Protein AF-A0A6L9IXN3-F1 (afdb_monomer_lite)

Secondary structure (DSSP, 8-state):
-EEEEEEEEEE-TTS-HHHHHHHHHHH-TTSPPPS----EETTEEEEEGGGGTTT--TTS--TTS-EEEEEEEEEPPPPTTSTT---EEEEEEEEEEEEEHHHIIIIIHHHHHHHHHH-SSEEEEEEEE-TTSTT-EEEEEEEETTEEEE---

Radius of gyration: 16.19 Å; chains: 1; bounding box: 36×40×52 Å

Sequence (153 aa):
MYFDLVINCDLREDTPAEAIEAVRCLTCRDCAVPANPQLVNPYDPDHNVWELFADVHFLASLPGQEVVSNFQRRTRMPLEEENNREGQRYVLQYAGRMIHDDFFYQHHLPFLYWLASVSHDSHLGYYKVSQDREGNSFHLFVVTDGKIEKIKR

Structure (mmCIF, N/CA/C/O backbone):
data_AF-A0A6L9IXN3-F1
#
_entry.id   AF-A0A6L9IXN3-F1
#
loop_
_atom_site.group_PDB
_atom_site.id
_atom_site.type_symbol
_atom_site.label_atom_id
_atom_site.label_alt_id
_atom_site.label_comp_id
_atom_site.label_asym_id
_atom_site.label_entity_id
_atom_site.label_seq_id
_atom_site.pdbx_PDB_ins_code
_atom_site.Cartn_x
_atom_site.Cartn_y
_atom_site.Cartn_z
_atom_site.occupancy
_atom_site.B_iso_or_equiv
_atom_site.auth_seq_id
_atom_site.auth_comp_id
_atom_site.auth_asym_id
_atom_site.auth_atom_id
_atom_site.pdbx_PDB_model_num
ATOM 1 N N . MET A 1 1 ? 9.219 4.339 -18.702 1.00 81.81 1 MET A N 1
ATOM 2 C CA . MET A 1 1 ? 9.670 5.315 -17.667 1.00 81.81 1 MET A CA 1
ATOM 3 C C . MET A 1 1 ? 9.887 4.567 -16.359 1.00 81.81 1 MET A C 1
ATOM 5 O O . MET A 1 1 ? 9.397 3.451 -16.260 1.00 81.81 1 MET A O 1
ATOM 9 N N . TYR A 1 2 ? 10.639 5.112 -15.394 1.00 83.88 2 TYR A N 1
ATOM 10 C CA . TYR A 1 2 ? 10.928 4.402 -14.141 1.00 83.88 2 TYR A CA 1
ATOM 11 C C . TYR A 1 2 ? 10.589 5.224 -12.894 1.00 83.88 2 TYR A C 1
ATOM 13 O O . TYR A 1 2 ? 10.632 6.457 -12.912 1.00 83.88 2 TYR A O 1
ATOM 21 N N . PHE A 1 3 ? 10.271 4.528 -11.806 1.00 84.81 3 PHE A N 1
ATOM 22 C CA . PHE A 1 3 ? 9.924 5.110 -10.514 1.00 84.81 3 PHE A CA 1
ATOM 23 C C . PHE A 1 3 ? 10.732 4.471 -9.386 1.00 84.81 3 PHE A C 1
ATOM 25 O O . PHE A 1 3 ? 10.924 3.256 -9.355 1.00 84.81 3 PHE A O 1
ATOM 32 N N . ASP A 1 4 ? 11.139 5.302 -8.432 1.00 86.50 4 ASP A N 1
ATOM 33 C CA . ASP A 1 4 ? 11.613 4.869 -7.124 1.00 86.50 4 ASP A CA 1
ATOM 34 C C . ASP A 1 4 ? 10.509 5.194 -6.108 1.00 86.50 4 ASP A C 1
ATOM 36 O O . ASP A 1 4 ? 10.012 6.319 -6.049 1.00 86.50 4 ASP A O 1
ATOM 40 N N . LEU A 1 5 ? 10.085 4.215 -5.318 1.00 86.75 5 LEU A N 1
ATOM 41 C CA . LEU A 1 5 ? 8.956 4.325 -4.398 1.00 86.75 5 LEU A CA 1
ATOM 42 C C . LEU A 1 5 ? 9.404 4.037 -2.970 1.00 86.75 5 LEU A C 1
ATOM 44 O O . LEU A 1 5 ? 10.058 3.027 -2.724 1.00 86.75 5 LEU A O 1
ATOM 48 N N . VAL A 1 6 ? 8.989 4.886 -2.029 1.00 86.31 6 VAL A N 1
ATOM 49 C CA . VAL A 1 6 ? 9.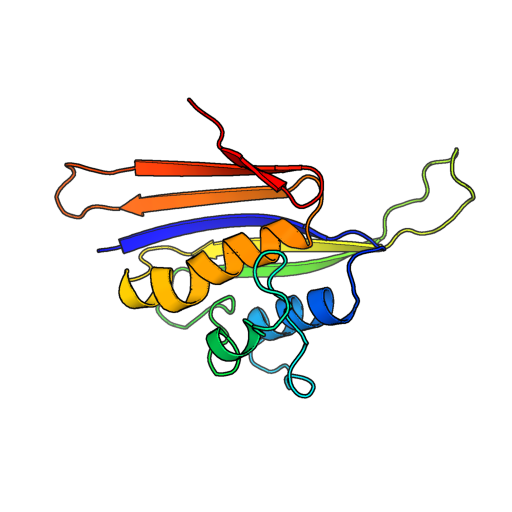213 4.701 -0.595 1.00 86.31 6 VAL A CA 1
ATOM 50 C C . VAL A 1 6 ? 7.888 4.797 0.159 1.00 86.31 6 VAL A C 1
ATOM 52 O O . VAL A 1 6 ? 7.155 5.780 0.066 1.00 86.31 6 VAL A O 1
ATOM 55 N N . ILE A 1 7 ? 7.592 3.781 0.960 1.00 87.44 7 ILE A N 1
ATOM 56 C CA . ILE A 1 7 ? 6.419 3.726 1.832 1.00 87.44 7 ILE A CA 1
ATOM 57 C C . ILE A 1 7 ? 6.911 3.499 3.256 1.00 87.44 7 ILE A C 1
ATOM 59 O O . ILE A 1 7 ? 7.607 2.521 3.526 1.00 87.44 7 ILE A O 1
ATOM 63 N N . ASN A 1 8 ? 6.523 4.390 4.164 1.00 84.25 8 ASN A N 1
ATOM 64 C CA . ASN A 1 8 ? 6.587 4.156 5.601 1.00 84.25 8 ASN A CA 1
ATOM 65 C C . ASN A 1 8 ? 5.186 4.385 6.157 1.00 84.25 8 ASN A C 1
ATOM 67 O O . ASN A 1 8 ? 4.730 5.521 6.301 1.00 84.25 8 ASN A O 1
ATOM 71 N N . CYS A 1 9 ? 4.493 3.282 6.398 1.00 85.06 9 CYS A N 1
ATOM 72 C CA . CYS A 1 9 ? 3.092 3.289 6.762 1.00 85.06 9 CYS A CA 1
ATOM 73 C C . CYS A 1 9 ? 2.887 2.593 8.095 1.00 85.06 9 CYS A C 1
ATOM 75 O O . CYS A 1 9 ? 3.448 1.527 8.357 1.00 85.06 9 CYS A O 1
ATOM 77 N N . ASP A 1 10 ? 2.018 3.191 8.891 1.00 82.25 10 ASP A N 1
ATOM 78 C CA . ASP A 1 10 ? 1.609 2.697 10.183 1.00 82.25 10 ASP A CA 1
ATOM 79 C C . ASP A 1 10 ? 0.101 2.405 10.165 1.00 82.25 10 ASP A C 1
ATOM 81 O O . ASP A 1 10 ? -0.723 3.281 9.897 1.00 82.25 10 ASP A O 1
ATOM 85 N N . LEU A 1 11 ? -0.258 1.160 10.469 1.00 81.81 11 LEU A N 1
ATOM 86 C CA . LEU A 1 11 ? -1.635 0.683 10.584 1.00 81.81 11 LEU A CA 1
ATOM 87 C C . LEU A 1 11 ? -1.948 0.466 12.071 1.00 81.81 11 LEU A C 1
ATOM 89 O O . LEU A 1 11 ? -1.164 -0.163 12.794 1.00 81.81 11 LEU A O 1
ATOM 93 N N . ARG A 1 12 ? -3.051 1.047 12.543 1.00 75.38 12 ARG A N 1
ATOM 94 C CA . ARG A 1 12 ? -3.450 1.045 13.958 1.00 75.38 12 ARG A CA 1
ATOM 95 C C . ARG A 1 12 ? -4.174 -0.252 14.340 1.00 75.38 12 ARG A C 1
ATOM 97 O O . ARG A 1 12 ? -4.429 -1.111 13.503 1.00 75.38 12 ARG A O 1
ATOM 104 N N . GLU A 1 13 ? -4.513 -0.376 15.620 1.00 70.25 13 GLU A N 1
ATOM 105 C CA . GLU A 1 13 ? -5.302 -1.491 16.158 1.00 70.25 13 GLU A CA 1
ATOM 106 C C . GLU A 1 13 ? -6.746 -1.538 15.637 1.00 70.25 13 GLU A C 1
ATOM 108 O O . GLU A 1 13 ? -7.342 -2.609 15.590 1.00 70.25 13 GLU A O 1
ATOM 113 N N . ASP A 1 14 ? -7.298 -0.391 15.237 1.00 74.44 14 ASP A N 1
ATOM 114 C CA . ASP A 1 14 ? -8.628 -0.240 14.645 1.00 74.44 14 ASP A CA 1
ATOM 115 C C . ASP A 1 14 ? -8.630 -0.384 13.115 1.00 74.44 14 ASP A C 1
ATOM 117 O O . ASP A 1 14 ? -9.699 -0.392 12.505 1.00 74.44 14 ASP A O 1
ATOM 121 N N . THR A 1 15 ? -7.461 -0.560 12.482 1.00 80.88 15 THR A N 1
ATOM 122 C CA . THR A 1 15 ? -7.393 -0.932 11.066 1.00 80.88 15 THR A CA 1
ATOM 123 C C . THR A 1 15 ? -8.069 -2.301 10.872 1.00 80.88 15 THR A C 1
ATOM 125 O O . THR A 1 15 ? -7.744 -3.246 11.598 1.00 80.88 15 THR A O 1
ATOM 128 N N . PRO A 1 16 ? -8.974 -2.459 9.885 1.00 80.69 16 PRO A N 1
ATOM 129 C CA . PRO A 1 16 ? -9.649 -3.729 9.640 1.00 80.69 16 PRO A CA 1
ATOM 130 C C . PRO A 1 16 ? -8.663 -4.891 9.467 1.00 80.69 16 PRO A C 1
ATOM 132 O O . PRO A 1 16 ? -7.682 -4.780 8.729 1.00 80.69 16 PRO A O 1
ATOM 135 N N . ALA A 1 17 ? -8.944 -6.030 10.106 1.00 82.19 17 ALA A N 1
ATOM 136 C CA . ALA A 1 17 ? -8.073 -7.209 10.058 1.00 82.19 17 ALA A CA 1
ATOM 137 C C . ALA A 1 17 ? -7.807 -7.691 8.619 1.00 82.19 17 ALA A C 1
ATOM 139 O O . ALA A 1 17 ? -6.706 -8.133 8.303 1.00 82.19 17 ALA A O 1
ATOM 140 N N . GLU A 1 18 ? -8.790 -7.539 7.732 1.00 80.88 18 GLU A N 1
ATOM 141 C CA . GLU A 1 18 ? -8.687 -7.863 6.306 1.00 80.88 18 GLU A CA 1
ATOM 142 C C . GLU A 1 18 ? -7.654 -6.989 5.580 1.00 80.88 18 GLU A C 1
ATOM 144 O O . GLU A 1 18 ? -6.916 -7.485 4.733 1.00 80.88 18 GLU A O 1
ATOM 149 N N . ALA A 1 19 ? -7.538 -5.709 5.950 1.00 82.44 19 ALA A N 1
ATOM 150 C CA . ALA A 1 19 ? -6.542 -4.801 5.386 1.00 82.44 19 ALA A CA 1
ATOM 151 C C . ALA A 1 19 ? -5.125 -5.148 5.871 1.00 82.44 19 ALA A C 1
ATOM 153 O O . ALA A 1 19 ? -4.186 -5.165 5.074 1.00 82.44 19 ALA A O 1
ATOM 154 N N . ILE A 1 20 ? -4.973 -5.483 7.160 1.00 86.00 20 ILE A N 1
ATOM 155 C CA . ILE A 1 20 ? -3.705 -5.985 7.721 1.00 86.00 20 ILE A CA 1
ATOM 156 C C . ILE A 1 20 ? -3.258 -7.247 6.978 1.00 86.00 20 ILE A C 1
ATOM 158 O O . ILE A 1 20 ? -2.098 -7.373 6.580 1.00 86.00 20 ILE A O 1
ATOM 162 N N . GLU A 1 21 ? -4.189 -8.172 6.771 1.00 83.94 21 GLU A N 1
ATOM 163 C CA . GLU A 1 21 ? -3.930 -9.450 6.125 1.00 83.94 21 GLU A CA 1
ATOM 164 C C . GLU A 1 21 ? -3.604 -9.301 4.633 1.00 83.94 21 GLU A C 1
ATOM 166 O O . GLU A 1 21 ? -2.672 -9.939 4.141 1.00 83.94 21 GLU A O 1
ATOM 171 N N . ALA A 1 22 ? -4.289 -8.399 3.928 1.00 85.00 22 ALA A N 1
ATOM 172 C CA . ALA A 1 22 ? -3.981 -8.059 2.543 1.00 85.00 22 ALA A CA 1
ATOM 173 C C . ALA A 1 22 ? -2.541 -7.541 2.391 1.00 85.00 22 ALA A C 1
ATOM 175 O O . ALA A 1 22 ? -1.784 -8.046 1.561 1.00 85.00 22 ALA A O 1
ATOM 176 N N . VAL A 1 23 ? -2.114 -6.594 3.237 1.00 87.50 23 VAL A N 1
ATOM 177 C CA . VAL A 1 23 ? -0.733 -6.072 3.219 1.00 87.50 23 VAL A CA 1
ATOM 178 C C . VAL A 1 23 ? 0.282 -7.172 3.553 1.00 87.50 23 VAL A C 1
ATOM 180 O O . VAL A 1 23 ? 1.333 -7.267 2.909 1.00 87.50 23 VAL A O 1
ATOM 183 N N . ARG A 1 24 ? -0.034 -8.052 4.512 1.00 85.31 24 ARG A N 1
ATOM 184 C CA . ARG A 1 24 ? 0.800 -9.219 4.837 1.00 85.31 24 ARG A CA 1
ATOM 185 C C . ARG A 1 24 ? 0.977 -10.142 3.632 1.00 85.31 24 ARG A C 1
ATOM 187 O O . ARG A 1 24 ? 2.096 -10.559 3.352 1.00 85.31 24 ARG A O 1
ATOM 194 N N . CYS A 1 25 ? -0.095 -10.426 2.898 1.00 83.19 25 CYS A N 1
ATOM 195 C CA . CYS A 1 25 ? -0.048 -11.275 1.708 1.00 83.19 25 CYS A CA 1
ATOM 196 C C . CYS A 1 25 ? 0.764 -10.639 0.575 1.00 83.19 25 CYS A C 1
ATOM 198 O O . CYS A 1 25 ? 1.587 -11.303 -0.043 1.00 83.19 25 CYS A O 1
ATOM 200 N N . LEU A 1 26 ? 0.611 -9.335 0.335 1.00 86.31 26 LEU A N 1
ATOM 201 C CA . LEU A 1 26 ? 1.370 -8.645 -0.714 1.00 86.31 26 LEU A CA 1
ATOM 202 C C . LEU A 1 26 ? 2.882 -8.613 -0.444 1.00 86.31 26 LEU A C 1
ATOM 204 O O . LEU A 1 26 ? 3.669 -8.527 -1.388 1.00 86.31 26 LEU A O 1
ATOM 208 N N . THR A 1 27 ? 3.289 -8.684 0.828 1.00 86.19 27 THR A N 1
ATOM 209 C CA . THR A 1 27 ? 4.696 -8.651 1.267 1.00 86.19 27 THR A CA 1
ATOM 210 C C . THR A 1 27 ? 5.333 -10.035 1.438 1.00 86.19 27 THR A C 1
ATOM 212 O O . THR A 1 27 ? 6.560 -10.141 1.442 1.00 86.19 27 THR A O 1
ATOM 215 N N . CYS A 1 28 ? 4.533 -11.101 1.531 1.00 81.69 28 CYS A N 1
ATOM 216 C CA . CYS A 1 28 ? 4.970 -12.474 1.785 1.00 81.69 28 CYS A CA 1
ATOM 217 C C . CYS A 1 28 ? 4.561 -13.399 0.635 1.00 81.69 28 CYS A C 1
ATOM 219 O O . CYS A 1 28 ? 3.384 -13.690 0.458 1.00 81.69 28 CYS A O 1
ATOM 221 N N . ARG A 1 29 ? 5.536 -13.931 -0.109 1.00 71.88 29 ARG A N 1
ATOM 222 C CA . ARG A 1 29 ? 5.238 -14.771 -1.280 1.00 71.88 29 ARG A CA 1
ATOM 223 C C . ARG A 1 29 ? 4.616 -16.122 -0.983 1.00 71.88 29 ARG A C 1
ATOM 225 O O . ARG A 1 29 ? 3.889 -16.654 -1.809 1.00 71.88 29 ARG A O 1
ATOM 232 N N . ASP A 1 30 ? 4.969 -16.685 0.161 1.00 70.00 30 ASP A N 1
ATOM 233 C CA . ASP A 1 30 ? 4.548 -18.031 0.543 1.00 70.00 30 ASP A CA 1
ATOM 234 C C . ASP A 1 30 ? 3.230 -18.003 1.328 1.00 70.00 30 ASP A C 1
ATOM 236 O O . ASP A 1 30 ? 2.731 -19.034 1.781 1.00 70.00 30 ASP A O 1
ATOM 240 N N . CYS A 1 31 ? 2.664 -16.811 1.528 1.00 66.88 31 CYS A N 1
ATOM 241 C CA . CYS A 1 31 ? 1.421 -16.636 2.242 1.00 66.88 31 CYS A CA 1
ATOM 242 C C . CYS A 1 31 ? 0.256 -16.944 1.300 1.00 66.88 31 CYS A C 1
ATOM 244 O O . CYS A 1 31 ? 0.004 -16.221 0.340 1.00 66.88 31 CYS A O 1
ATOM 246 N N . ALA A 1 32 ? -0.471 -18.024 1.594 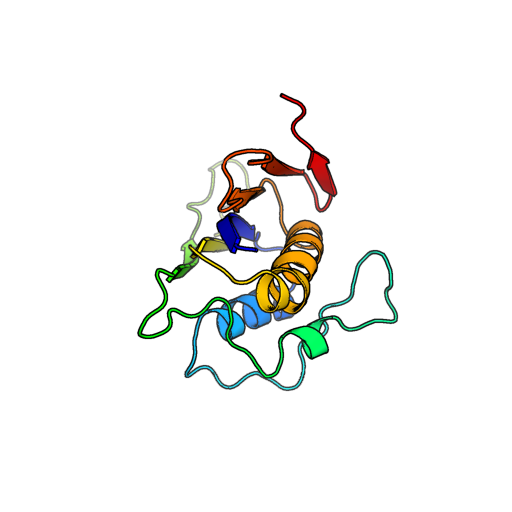1.00 59.53 32 ALA A N 1
ATOM 247 C CA . ALA A 1 32 ? -1.737 -18.300 0.934 1.00 59.53 32 ALA A CA 1
ATOM 248 C C . ALA A 1 32 ? -2.689 -17.125 1.191 1.00 59.53 32 ALA A C 1
ATOM 250 O O . ALA A 1 32 ? -3.026 -16.838 2.340 1.00 59.53 32 ALA A O 1
ATOM 251 N N . VAL A 1 33 ? -3.091 -16.451 0.117 1.00 55.97 33 VAL A N 1
ATOM 252 C CA . VAL A 1 33 ? -4.090 -15.385 0.149 1.00 55.97 33 VAL A CA 1
ATOM 253 C C . VAL A 1 33 ? -5.399 -15.990 0.674 1.00 55.97 33 VAL A C 1
ATOM 255 O O . VAL A 1 33 ? -5.933 -16.900 0.031 1.00 55.97 33 VAL A O 1
ATOM 258 N N . PRO A 1 34 ? -5.945 -15.556 1.825 1.00 56.50 34 PRO A N 1
ATOM 259 C CA . PRO A 1 34 ? -7.323 -15.897 2.159 1.00 56.50 34 PRO A CA 1
ATOM 260 C C . PRO A 1 34 ? -8.236 -15.349 1.057 1.00 56.50 34 PRO A C 1
ATOM 262 O O . PRO A 1 34 ? -7.964 -14.283 0.515 1.00 56.50 34 PRO A O 1
ATOM 265 N N . ALA A 1 35 ? -9.283 -16.093 0.692 1.00 55.66 35 ALA A N 1
ATOM 266 C CA . ALA A 1 35 ? -10.134 -15.785 -0.460 1.00 55.66 35 ALA A CA 1
ATOM 267 C C . ALA A 1 35 ? -10.546 -14.297 -0.498 1.00 55.66 35 ALA A C 1
ATOM 269 O O . ALA A 1 35 ? -11.320 -13.861 0.346 1.00 55.66 35 ALA A O 1
ATOM 270 N N . ASN A 1 36 ? -9.999 -13.550 -1.467 1.00 62.25 36 ASN A N 1
ATOM 271 C CA . ASN A 1 36 ? -10.309 -12.157 -1.813 1.00 62.25 36 ASN A CA 1
ATOM 272 C C . ASN A 1 36 ? -10.632 -11.229 -0.624 1.00 62.25 36 ASN A C 1
ATOM 274 O O . ASN A 1 36 ? -11.817 -10.966 -0.379 1.00 62.25 36 ASN A O 1
ATOM 278 N N . PRO A 1 37 ? -9.626 -10.667 0.079 1.00 67.62 37 PRO A N 1
ATOM 279 C CA . PRO A 1 37 ? -9.884 -9.563 0.997 1.00 67.62 37 PRO A CA 1
ATOM 280 C C . PRO A 1 37 ? -10.643 -8.444 0.267 1.00 67.62 37 PRO A C 1
ATOM 282 O O . PRO A 1 37 ? -10.368 -8.126 -0.894 1.00 67.62 37 PRO A O 1
ATOM 285 N N . GLN A 1 38 ? -11.640 -7.872 0.938 1.00 65.44 38 GLN A N 1
ATOM 286 C CA . GLN A 1 38 ? -12.424 -6.769 0.394 1.00 65.44 38 GLN A CA 1
ATOM 287 C C . GLN A 1 38 ? -11.632 -5.481 0.581 1.00 65.44 38 GLN A C 1
ATOM 289 O O . GLN A 1 38 ? -11.708 -4.813 1.612 1.00 65.44 38 GLN A O 1
ATOM 294 N N . LEU A 1 39 ? -10.834 -5.136 -0.427 1.00 73.50 39 LEU A N 1
ATOM 295 C CA . LEU A 1 39 ? -10.176 -3.843 -0.474 1.00 73.50 39 LEU A CA 1
ATOM 296 C C . LEU A 1 39 ? -11.133 -2.850 -1.118 1.00 73.50 39 LEU A C 1
ATOM 298 O O . LEU A 1 39 ? -11.057 -2.557 -2.309 1.00 73.50 39 LEU A O 1
ATOM 302 N N . VAL A 1 40 ? -12.081 -2.373 -0.316 1.00 66.81 40 VAL A N 1
ATOM 303 C CA . VAL A 1 40 ? -13.077 -1.398 -0.758 1.00 66.81 40 VAL A CA 1
ATOM 304 C C . VAL A 1 40 ? -12.371 -0.072 -1.022 1.00 66.81 40 VAL A C 1
ATOM 306 O O . VAL A 1 40 ? -11.709 0.477 -0.137 1.00 66.81 40 VAL A O 1
ATOM 309 N N . ASN A 1 41 ? -12.488 0.448 -2.242 1.00 65.06 41 ASN A N 1
ATOM 310 C CA . ASN A 1 41 ? -12.032 1.798 -2.536 1.00 65.06 41 ASN A CA 1
ATOM 311 C C . ASN A 1 41 ? -12.945 2.796 -1.796 1.00 65.06 41 ASN A C 1
ATOM 313 O O . ASN A 1 41 ? -14.151 2.804 -2.035 1.00 65.06 41 ASN A O 1
ATOM 317 N N . PRO A 1 42 ? -12.420 3.677 -0.926 1.00 56.56 42 PRO A N 1
ATOM 318 C CA . PRO A 1 42 ? -13.251 4.651 -0.208 1.00 56.56 42 PRO A CA 1
ATOM 319 C C . PRO A 1 42 ? -13.977 5.641 -1.137 1.00 56.56 42 PRO A C 1
ATOM 321 O O . PRO A 1 42 ? -14.946 6.269 -0.719 1.00 56.56 42 PRO A O 1
ATOM 324 N N . TYR A 1 43 ? 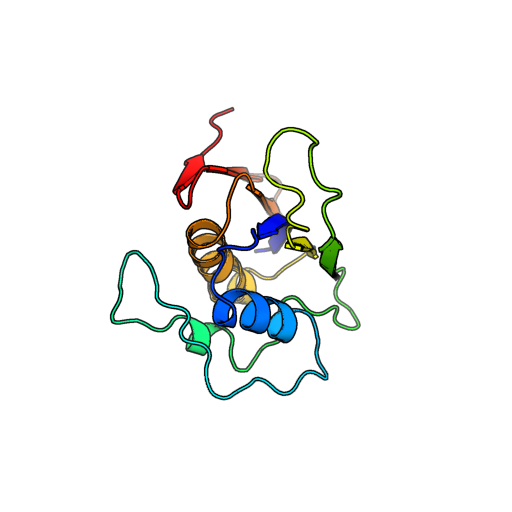-13.505 5.807 -2.377 1.00 59.47 43 TYR A N 1
ATOM 325 C CA . TYR A 1 43 ? -14.102 6.690 -3.382 1.00 59.47 43 TYR A CA 1
ATOM 326 C C . TYR A 1 43 ? -15.029 5.954 -4.358 1.00 59.47 43 TYR A C 1
ATOM 328 O O . TYR A 1 43 ? -15.766 6.612 -5.088 1.00 59.47 43 TYR A O 1
ATOM 336 N N . ASP A 1 44 ? -14.988 4.621 -4.374 1.00 67.62 44 ASP A N 1
ATOM 337 C CA . ASP A 1 44 ? -15.843 3.766 -5.200 1.00 67.62 44 ASP A CA 1
ATOM 338 C C . ASP A 1 44 ? -16.123 2.445 -4.458 1.00 67.62 44 ASP A C 1
ATOM 340 O O . ASP A 1 44 ? -15.416 1.452 -4.657 1.00 67.62 44 ASP A O 1
ATOM 344 N N . PRO A 1 45 ? -17.112 2.437 -3.544 1.00 67.38 45 PRO A N 1
ATOM 345 C CA . PRO A 1 45 ? -17.351 1.311 -2.645 1.00 67.38 45 PRO A CA 1
ATOM 346 C C . PRO A 1 45 ? -17.751 0.008 -3.345 1.00 67.38 45 PRO A C 1
ATOM 348 O O . PRO A 1 45 ? -17.643 -1.061 -2.748 1.00 67.38 45 PRO A O 1
ATOM 351 N N . ASP A 1 46 ? -18.203 0.094 -4.597 1.00 69.12 46 ASP A N 1
ATOM 352 C CA . ASP A 1 46 ? -18.610 -1.057 -5.404 1.00 69.12 46 ASP A CA 1
ATOM 353 C C . ASP A 1 46 ? -17.412 -1.730 -6.100 1.00 69.12 46 ASP A C 1
ATOM 355 O O . ASP A 1 46 ? -17.546 -2.815 -6.672 1.00 69.12 46 ASP A O 1
ATOM 359 N N . HIS A 1 47 ? -16.225 -1.115 -6.040 1.00 72.25 47 HIS A N 1
ATOM 360 C CA . HIS A 1 47 ? -15.019 -1.618 -6.681 1.00 72.25 47 HIS A CA 1
ATOM 361 C C . HIS A 1 47 ? -14.032 -2.205 -5.663 1.00 72.25 47 HIS A C 1
ATOM 363 O O . HIS A 1 47 ? -13.398 -1.486 -4.882 1.00 72.25 47 HIS A O 1
ATOM 369 N N . ASN A 1 48 ? -13.860 -3.532 -5.704 1.00 77.06 48 ASN A N 1
ATOM 370 C CA . ASN A 1 48 ? -12.814 -4.214 -4.948 1.00 77.06 48 ASN A CA 1
ATOM 371 C C . ASN A 1 48 ? -11.477 -4.093 -5.689 1.00 77.06 48 ASN A C 1
ATOM 373 O O . ASN A 1 48 ? -11.226 -4.801 -6.665 1.00 77.06 48 ASN A O 1
ATOM 377 N N . VAL A 1 49 ? -10.584 -3.236 -5.192 1.00 76.88 49 VAL A N 1
ATOM 378 C CA . VAL A 1 49 ? -9.269 -3.037 -5.821 1.00 76.88 49 VAL A CA 1
ATOM 379 C C . VAL A 1 49 ? -8.328 -4.226 -5.624 1.00 76.88 49 VAL A C 1
ATOM 381 O O . VAL A 1 49 ? -7.259 -4.252 -6.227 1.00 76.88 49 VAL A O 1
ATOM 384 N N . TRP A 1 50 ? -8.704 -5.230 -4.821 1.00 80.06 50 TRP A N 1
ATOM 385 C CA . TRP A 1 50 ? -7.901 -6.439 -4.625 1.00 80.06 50 TRP A CA 1
ATOM 386 C C . TRP A 1 50 ? -7.593 -7.171 -5.930 1.00 80.06 50 TRP A C 1
ATOM 388 O O . TRP A 1 50 ? -6.502 -7.716 -6.078 1.00 80.06 50 TRP A O 1
ATOM 398 N N . GLU A 1 51 ? -8.511 -7.146 -6.898 1.00 77.81 51 GLU A N 1
ATOM 399 C CA . GLU A 1 51 ? -8.313 -7.777 -8.209 1.00 77.81 51 GLU A CA 1
ATOM 400 C C . GLU A 1 51 ? -7.094 -7.207 -8.953 1.00 77.81 51 GLU A C 1
ATOM 402 O O . GLU A 1 51 ? -6.455 -7.916 -9.725 1.00 77.81 51 GLU A O 1
ATOM 407 N N . LEU A 1 52 ? -6.701 -5.961 -8.662 1.00 75.75 52 LEU A N 1
ATOM 408 C CA . LEU A 1 52 ? -5.488 -5.349 -9.211 1.00 75.75 52 LEU A CA 1
ATOM 409 C C . LEU A 1 52 ? -4.201 -5.944 -8.620 1.00 75.75 52 LEU A C 1
ATOM 411 O O . LEU A 1 52 ? -3.121 -5.721 -9.167 1.00 75.75 52 LEU A O 1
ATOM 415 N N . PHE A 1 53 ? -4.285 -6.663 -7.499 1.00 77.69 53 PHE A N 1
ATOM 416 C CA . PHE A 1 53 ? -3.133 -7.154 -6.739 1.00 77.69 53 PHE A CA 1
ATOM 417 C C . PHE A 1 53 ? -3.089 -8.680 -6.588 1.00 77.69 53 PHE A C 1
ATOM 419 O O . PHE A 1 53 ? -2.028 -9.220 -6.281 1.00 77.69 53 PHE A O 1
ATOM 426 N N . ALA A 1 54 ? -4.217 -9.368 -6.787 1.00 66.00 54 ALA A N 1
ATOM 427 C CA . ALA A 1 54 ? -4.417 -10.772 -6.423 1.00 66.00 54 ALA A CA 1
ATOM 428 C C . ALA A 1 54 ? -3.362 -11.733 -7.003 1.00 66.00 54 ALA A C 1
ATOM 430 O O . ALA A 1 54 ? -2.932 -12.656 -6.311 1.00 66.00 54 ALA A O 1
ATOM 431 N N . ASP A 1 55 ? -2.898 -11.475 -8.227 1.00 68.56 55 ASP A N 1
ATOM 432 C CA . ASP A 1 55 ? -1.955 -12.350 -8.933 1.00 68.56 55 ASP A CA 1
ATOM 433 C C . ASP A 1 55 ? -0.483 -11.942 -8.754 1.00 68.56 55 ASP A C 1
ATOM 435 O O . ASP A 1 55 ? 0.422 -12.601 -9.273 1.00 68.56 55 ASP A O 1
ATOM 439 N N . VAL A 1 56 ? -0.210 -10.839 -8.045 1.00 73.44 56 VAL A N 1
ATOM 440 C CA . VAL A 1 56 ? 1.123 -10.231 -8.001 1.00 73.44 56 VAL A CA 1
ATOM 441 C C . VAL A 1 56 ? 1.479 -9.795 -6.581 1.00 73.44 56 VAL A C 1
ATOM 443 O O . VAL A 1 56 ? 1.001 -8.787 -6.069 1.00 73.44 56 VAL A O 1
ATOM 446 N N . HIS A 1 57 ? 2.427 -10.494 -5.954 1.00 79.06 57 HIS A N 1
ATOM 447 C CA . HIS A 1 57 ? 3.044 -10.073 -4.688 1.00 79.06 57 HIS A CA 1
ATOM 448 C C . HIS A 1 57 ? 4.057 -8.942 -4.921 1.00 79.06 57 HIS A C 1
ATOM 450 O O . HIS A 1 57 ? 5.254 -9.091 -4.682 1.00 79.06 57 HIS A O 1
ATOM 456 N N . PHE A 1 58 ? 3.585 -7.812 -5.449 1.00 82.62 58 PHE A N 1
ATOM 457 C CA . PHE A 1 58 ? 4.420 -6.712 -5.942 1.00 82.62 58 PHE A CA 1
ATOM 458 C C . PHE A 1 58 ? 5.173 -5.954 -4.835 1.00 82.62 58 PHE A C 1
ATOM 460 O O . PHE A 1 58 ? 6.104 -5.197 -5.125 1.00 82.62 58 PHE A O 1
ATOM 467 N N . LEU A 1 59 ? 4.785 -6.150 -3.568 1.00 86.81 59 LEU A N 1
ATOM 468 C CA . LEU A 1 59 ? 5.536 -5.651 -2.418 1.00 86.81 59 LEU A CA 1
ATOM 469 C C . LEU A 1 59 ? 6.591 -6.648 -1.933 1.00 86.81 59 LEU A C 1
ATOM 471 O O . LEU A 1 59 ? 7.420 -6.273 -1.112 1.00 86.81 59 LEU A O 1
ATOM 475 N N . ALA A 1 60 ? 6.584 -7.901 -2.386 1.00 83.88 60 ALA A N 1
ATOM 476 C CA . ALA A 1 60 ? 7.582 -8.882 -1.988 1.00 83.88 60 ALA A CA 1
ATOM 477 C C . ALA A 1 60 ? 8.902 -8.659 -2.741 1.00 83.88 60 ALA A C 1
ATOM 479 O O . ALA A 1 60 ? 8.922 -8.323 -3.924 1.00 83.88 60 ALA A O 1
ATOM 480 N N . SER A 1 61 ? 10.029 -8.895 -2.067 1.00 73.44 61 SER A N 1
ATOM 481 C CA . SER A 1 61 ? 11.346 -8.785 -2.703 1.00 73.44 61 SER A CA 1
ATOM 482 C C . SER A 1 61 ? 11.488 -9.813 -3.837 1.00 73.44 61 SER A C 1
ATOM 484 O O . SER A 1 61 ? 11.183 -10.997 -3.644 1.00 73.44 61 SER A O 1
ATOM 486 N N . LEU A 1 62 ? 11.920 -9.376 -5.028 1.00 66.50 62 LEU A N 1
ATOM 487 C CA . LEU A 1 62 ? 12.128 -10.210 -6.219 1.00 66.50 62 LEU A CA 1
ATOM 488 C C . LEU A 1 62 ? 13.607 -10.353 -6.590 1.00 66.50 62 LEU A C 1
ATOM 490 O O . LEU A 1 62 ? 14.315 -9.350 -6.602 1.00 66.50 62 LEU A O 1
ATOM 494 N N . PRO A 1 63 ? 14.098 -11.572 -6.918 1.00 61.66 63 PRO A N 1
ATOM 495 C CA . PRO A 1 63 ? 15.421 -11.729 -7.507 1.00 61.66 63 PRO A CA 1
ATOM 496 C C . PRO A 1 63 ? 15.563 -10.814 -8.726 1.00 61.66 63 PRO A C 1
ATOM 498 O O . PRO A 1 63 ? 14.758 -10.887 -9.651 1.00 61.66 63 PRO A O 1
ATOM 501 N N . GLY A 1 64 ? 16.569 -9.940 -8.710 1.00 63.91 64 GLY A N 1
ATOM 502 C CA . GLY A 1 64 ? 16.803 -8.960 -9.775 1.00 63.91 64 GLY A CA 1
ATOM 503 C C . GLY A 1 64 ? 16.055 -7.632 -9.624 1.00 63.91 64 GLY A C 1
ATOM 504 O O . GLY A 1 64 ? 16.240 -6.757 -10.463 1.00 63.91 64 GLY A O 1
ATOM 505 N N . GLN A 1 65 ? 15.259 -7.447 -8.567 1.00 67.88 65 GLN A N 1
ATOM 506 C CA . GLN A 1 65 ? 14.672 -6.155 -8.212 1.00 67.88 65 GLN A CA 1
ATOM 507 C C . GLN A 1 65 ? 15.322 -5.603 -6.940 1.00 67.88 65 GLN A C 1
ATOM 509 O O . GLN A 1 65 ? 15.487 -6.309 -5.946 1.00 67.88 65 GLN A O 1
ATOM 514 N N . GLU A 1 66 ? 15.659 -4.314 -6.949 1.00 73.88 66 GLU A N 1
ATOM 515 C CA . GLU A 1 66 ? 16.107 -3.590 -5.756 1.00 73.88 66 GLU A CA 1
ATOM 516 C C . GLU A 1 66 ? 14.888 -3.210 -4.899 1.00 73.88 66 GLU A C 1
ATOM 518 O O . GLU A 1 66 ? 14.470 -2.052 -4.856 1.00 73.88 66 GLU A O 1
ATOM 523 N N . VAL A 1 67 ? 14.282 -4.217 -4.259 1.00 80.56 67 VAL A N 1
ATOM 524 C CA . VAL A 1 67 ? 13.123 -4.063 -3.368 1.00 80.56 67 VAL A CA 1
ATOM 525 C C . VAL A 1 67 ? 13.479 -4.502 -1.950 1.00 80.56 67 VAL A C 1
ATOM 527 O O . VAL A 1 67 ? 13.798 -5.670 -1.707 1.00 80.56 67 VAL A O 1
ATOM 530 N N . VAL A 1 68 ? 13.352 -3.569 -1.007 1.00 81.69 68 VAL A N 1
ATOM 531 C CA . VAL A 1 68 ? 13.335 -3.816 0.438 1.00 81.69 68 VAL A CA 1
ATOM 532 C C . VAL A 1 68 ? 11.895 -3.695 0.907 1.00 81.69 68 VAL A C 1
ATOM 534 O O . VAL A 1 68 ? 11.271 -2.661 0.699 1.00 81.69 68 VAL A O 1
ATOM 537 N N . SER A 1 69 ? 11.366 -4.736 1.540 1.00 85.94 69 SER A N 1
ATOM 538 C CA . SER A 1 69 ? 9.995 -4.748 2.041 1.00 85.94 69 SER A CA 1
ATOM 539 C C . SER A 1 69 ? 9.917 -5.491 3.360 1.00 85.94 69 SER A C 1
ATOM 541 O O . SER A 1 69 ? 10.495 -6.568 3.505 1.00 85.94 69 SER A O 1
ATOM 543 N N . ASN A 1 70 ? 9.244 -4.894 4.333 1.00 85.25 70 ASN A N 1
ATOM 544 C CA . ASN A 1 70 ? 9.163 -5.405 5.686 1.00 85.25 70 ASN A CA 1
ATOM 545 C C . ASN A 1 70 ? 7.811 -5.030 6.290 1.00 85.25 70 ASN A C 1
ATOM 547 O O . ASN A 1 70 ? 7.503 -3.846 6.435 1.00 85.25 70 ASN A O 1
ATOM 551 N N . PHE A 1 71 ? 7.027 -6.040 6.660 1.00 87.56 71 PHE A N 1
ATOM 552 C CA . PHE A 1 71 ? 5.759 -5.867 7.356 1.00 87.56 71 PHE A CA 1
ATOM 553 C C . PHE A 1 71 ? 5.834 -6.529 8.728 1.00 87.56 71 PHE A C 1
ATOM 555 O O . PHE A 1 71 ? 6.080 -7.731 8.833 1.00 87.56 71 PHE A O 1
ATOM 562 N N . GLN A 1 72 ? 5.668 -5.745 9.792 1.00 86.62 72 GLN A N 1
ATOM 563 C CA . GLN A 1 72 ? 5.881 -6.216 11.160 1.00 86.62 72 GLN A CA 1
ATOM 564 C C . GLN A 1 72 ? 4.759 -5.783 12.087 1.00 86.62 72 GLN A C 1
ATOM 566 O O . GLN A 1 72 ? 4.377 -4.615 12.114 1.00 86.62 72 GLN A O 1
ATOM 571 N N . ARG A 1 73 ? 4.312 -6.711 12.935 1.00 84.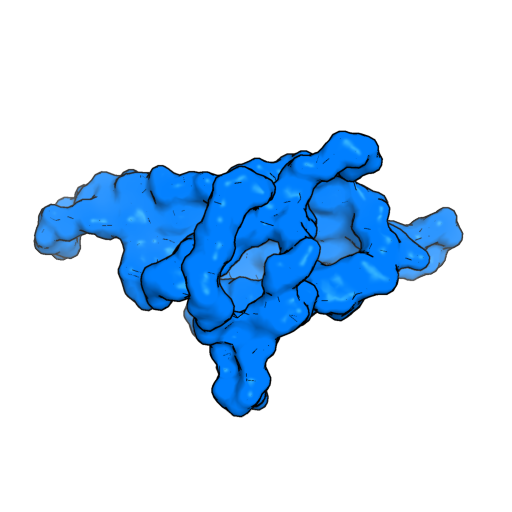88 73 ARG A N 1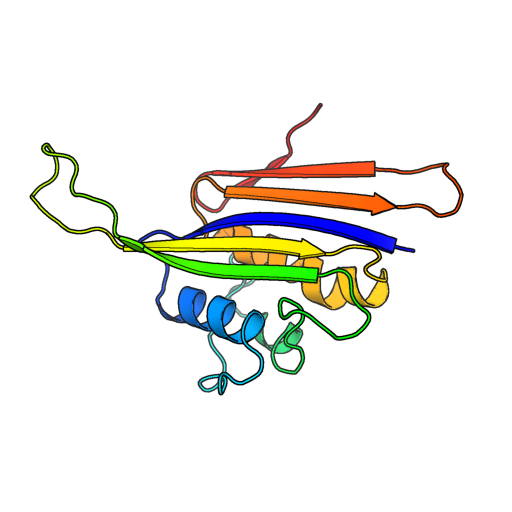
ATOM 572 C CA . ARG A 1 73 ? 3.502 -6.387 14.108 1.00 84.88 73 ARG A CA 1
ATOM 573 C C . ARG A 1 73 ? 4.410 -5.877 15.226 1.00 84.88 73 ARG A C 1
ATOM 575 O O . ARG A 1 73 ? 5.363 -6.554 15.605 1.00 84.88 73 ARG A O 1
ATOM 582 N N . ARG A 1 74 ? 4.093 -4.711 15.778 1.00 82.19 74 ARG A N 1
ATOM 583 C CA . ARG A 1 74 ? 4.743 -4.106 16.943 1.00 82.19 74 ARG A CA 1
ATOM 584 C C . ARG A 1 74 ? 3.734 -3.971 18.079 1.00 82.19 74 ARG A C 1
ATOM 586 O O . ARG A 1 74 ? 2.622 -3.491 17.875 1.00 82.19 74 ARG A O 1
ATOM 593 N N . THR A 1 75 ? 4.135 -4.376 19.277 1.00 72.88 75 THR A N 1
ATOM 594 C CA . THR A 1 75 ? 3.356 -4.136 20.497 1.00 72.88 75 THR A CA 1
ATOM 595 C C . THR A 1 75 ? 3.689 -2.744 21.015 1.00 72.88 75 THR A C 1
ATOM 597 O O . THR A 1 75 ? 4.866 -2.412 21.179 1.00 72.88 75 THR A O 1
ATOM 600 N N . ARG A 1 76 ? 2.675 -1.914 21.264 1.00 63.91 76 ARG A N 1
ATOM 601 C CA . ARG A 1 76 ? 2.860 -0.646 21.970 1.00 63.91 76 ARG A CA 1
ATOM 602 C C . ARG A 1 76 ? 2.849 -0.937 23.468 1.00 63.91 76 ARG A C 1
ATOM 604 O O . ARG A 1 76 ? 1.926 -1.582 23.956 1.00 63.91 76 ARG A O 1
ATOM 611 N N . MET A 1 77 ? 3.859 -0.461 24.196 1.00 54.16 77 MET A N 1
ATOM 612 C CA . MET A 1 77 ? 3.764 -0.435 25.657 1.00 54.16 77 MET A CA 1
ATOM 613 C C . MET A 1 77 ? 2.624 0.516 26.054 1.00 54.16 77 MET A C 1
ATOM 615 O O . MET A 1 77 ? 2.529 1.595 25.458 1.00 54.16 77 MET A O 1
ATOM 619 N N . PRO A 1 78 ? 1.755 0.134 27.002 1.00 54.09 78 PRO A N 1
ATOM 620 C CA . PRO A 1 78 ? 0.655 0.988 27.427 1.00 54.09 78 PRO A CA 1
ATOM 621 C C . PRO A 1 78 ? 1.208 2.325 27.938 1.00 54.09 78 PRO A C 1
ATOM 623 O O . PRO A 1 78 ? 2.137 2.353 28.744 1.00 54.09 78 PRO A O 1
ATOM 626 N N . LEU A 1 79 ? 0.658 3.435 27.439 1.00 53.06 79 LEU A N 1
ATOM 627 C CA . LEU A 1 79 ? 0.843 4.739 28.072 1.00 53.06 79 LEU A CA 1
ATOM 628 C C . LEU A 1 79 ? 0.020 4.729 29.362 1.00 53.06 79 LEU A C 1
ATOM 630 O O . LEU A 1 79 ? -1.145 4.335 29.337 1.00 53.06 79 LEU A O 1
ATOM 634 N N . GLU A 1 80 ? 0.627 5.145 30.473 1.00 50.06 80 GLU A N 1
ATOM 635 C CA . GLU A 1 80 ? 0.075 5.010 31.833 1.00 50.06 80 GLU A CA 1
ATOM 636 C C . GLU A 1 80 ? -1.305 5.673 32.040 1.00 50.06 80 GLU A C 1
ATOM 638 O O . GLU A 1 80 ? -1.976 5.387 33.029 1.00 50.06 80 GLU A O 1
ATOM 643 N N . GLU A 1 81 ? -1.772 6.506 31.107 1.00 52.88 81 GLU A N 1
ATOM 644 C CA . GLU A 1 81 ? -3.024 7.264 31.227 1.00 52.88 81 GLU A CA 1
ATOM 645 C C . GLU A 1 81 ? -4.234 6.620 30.513 1.00 52.88 81 GLU A C 1
ATOM 647 O O . GLU A 1 81 ? -5.373 6.994 30.790 1.00 52.88 81 GLU A O 1
ATOM 652 N N . GLU A 1 82 ? -4.039 5.598 29.666 1.00 49.00 82 GLU A N 1
ATOM 653 C CA . GLU A 1 82 ? -5.119 4.924 28.923 1.00 49.00 82 GLU A CA 1
ATOM 654 C C . GLU A 1 82 ? -5.220 3.428 29.284 1.00 49.00 82 GLU A C 1
ATOM 656 O O . GLU A 1 82 ? -4.840 2.538 28.528 1.00 49.00 82 GLU A O 1
ATOM 661 N N . ASN A 1 83 ? -5.776 3.127 30.461 1.00 52.91 83 ASN A N 1
ATOM 662 C CA . ASN A 1 83 ? -6.411 1.834 30.775 1.00 52.91 83 ASN A CA 1
ATOM 663 C C . ASN A 1 83 ? -5.626 0.538 30.447 1.00 52.91 83 ASN A C 1
ATOM 665 O O . ASN A 1 83 ? -6.251 -0.461 30.093 1.00 52.91 83 ASN A O 1
ATOM 669 N N . ASN A 1 84 ? -4.293 0.496 30.604 1.00 53.25 84 ASN A N 1
ATOM 670 C CA . ASN A 1 84 ? -3.479 -0.736 30.518 1.00 53.25 84 ASN A CA 1
ATOM 671 C C . ASN A 1 84 ? -3.782 -1.643 29.302 1.00 53.25 84 ASN A C 1
ATOM 673 O O . ASN A 1 84 ? -3.599 -2.861 29.368 1.00 53.25 84 ASN A O 1
ATOM 677 N N . ARG A 1 85 ? -4.270 -1.085 28.187 1.00 53.84 85 ARG A N 1
ATOM 678 C CA . ARG A 1 85 ? -4.531 -1.869 26.980 1.00 53.84 85 ARG A CA 1
ATOM 679 C C . ARG A 1 85 ? -3.259 -1.917 26.150 1.00 53.84 85 ARG A C 1
ATOM 681 O O . ARG A 1 85 ? -2.749 -0.891 25.709 1.00 53.84 85 ARG A O 1
ATOM 688 N N . GLU A 1 86 ? -2.739 -3.123 25.954 1.00 57.81 86 GLU A N 1
ATOM 689 C CA . GLU A 1 86 ? -1.714 -3.372 24.946 1.00 57.81 86 GLU A CA 1
ATOM 690 C C . GLU A 1 86 ? -2.318 -3.107 23.564 1.00 57.81 86 GLU A C 1
ATOM 692 O O . GLU A 1 86 ? -3.109 -3.903 23.058 1.00 57.81 86 GLU A O 1
ATOM 697 N N . GLY A 1 87 ? -1.954 -1.976 22.963 1.00 63.53 87 GLY A N 1
ATOM 698 C CA . GLY A 1 87 ? -2.333 -1.664 21.590 1.00 63.53 87 GLY A CA 1
ATOM 699 C C . GLY A 1 87 ? -1.406 -2.351 20.591 1.00 63.53 87 GLY A C 1
ATOM 700 O O . GLY A 1 87 ? -0.181 -2.383 20.772 1.00 63.53 87 GLY A O 1
ATOM 701 N N . GLN A 1 88 ? -1.972 -2.896 19.515 1.00 71.81 88 GLN A N 1
ATOM 702 C CA . GLN A 1 88 ? -1.200 -3.482 18.414 1.00 71.81 88 GLN A CA 1
ATOM 703 C C . GLN A 1 88 ? -1.040 -2.469 17.279 1.00 71.81 88 GLN A C 1
ATOM 705 O O . GLN A 1 88 ? -1.996 -1.813 16.882 1.00 71.81 88 GLN A O 1
ATOM 710 N N . ARG A 1 89 ? 0.172 -2.356 16.728 1.00 78.81 89 ARG A N 1
ATOM 711 C CA . ARG A 1 89 ? 0.449 -1.548 15.533 1.00 78.81 89 ARG A CA 1
ATOM 712 C C . ARG A 1 89 ? 1.139 -2.405 14.488 1.00 78.81 89 ARG A C 1
ATOM 714 O O . ARG A 1 89 ? 2.013 -3.199 14.829 1.00 78.81 89 ARG A O 1
ATOM 721 N N . TYR A 1 90 ? 0.794 -2.231 13.222 1.00 85.44 90 TYR A N 1
ATOM 722 C CA . TYR A 1 90 ? 1.475 -2.89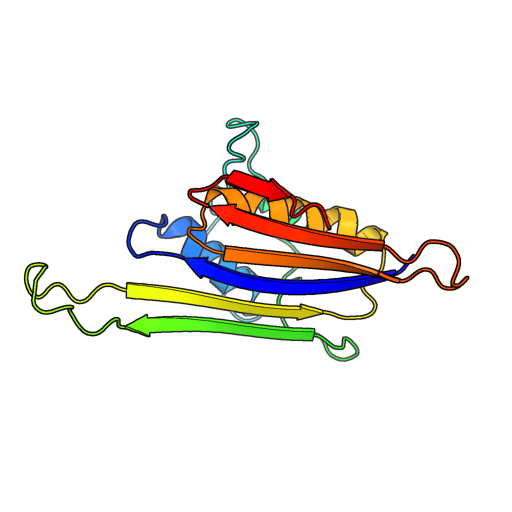8 12.118 1.00 85.44 90 TYR A CA 1
ATOM 723 C C . TYR A 1 90 ? 2.224 -1.862 11.292 1.00 85.44 90 TYR A C 1
ATOM 725 O O . TYR A 1 90 ? 1.669 -0.827 10.940 1.00 85.44 90 TYR A O 1
ATOM 733 N N . VAL A 1 91 ? 3.493 -2.132 11.008 1.00 86.69 91 VAL A N 1
ATOM 734 C CA . VAL A 1 91 ? 4.370 -1.213 10.278 1.00 86.69 91 VAL A CA 1
ATOM 735 C C . VAL A 1 91 ? 4.730 -1.836 8.943 1.00 86.69 91 VAL A C 1
ATOM 737 O O . VAL A 1 91 ? 5.253 -2.951 8.913 1.00 86.69 91 VAL A O 1
ATOM 740 N N . LEU A 1 92 ? 4.486 -1.099 7.861 1.00 89.56 92 LEU A N 1
ATOM 741 C CA . LEU A 1 92 ? 4.960 -1.409 6.518 1.00 89.56 92 LEU A CA 1
ATOM 742 C C . LEU A 1 92 ? 6.099 -0.456 6.152 1.00 89.56 92 LEU A C 1
ATOM 744 O O . LEU A 1 92 ? 5.912 0.760 6.088 1.00 89.56 92 LEU A O 1
ATOM 748 N N . GLN A 1 93 ? 7.263 -1.026 5.859 1.00 89.38 93 GLN A N 1
ATOM 749 C CA . GLN A 1 93 ? 8.385 -0.322 5.249 1.00 89.38 93 GLN A CA 1
ATOM 750 C C . GLN A 1 93 ? 8.640 -0.926 3.876 1.00 89.38 93 GLN A C 1
ATOM 752 O O . GLN A 1 93 ? 8.894 -2.125 3.774 1.00 89.38 93 GLN A O 1
ATOM 757 N N . TYR A 1 94 ? 8.588 -0.105 2.835 1.00 90.44 94 TYR A N 1
ATOM 758 C CA . TYR A 1 94 ? 8.887 -0.525 1.473 1.00 90.44 94 TYR A CA 1
ATOM 759 C C . TYR A 1 94 ? 9.763 0.512 0.774 1.00 90.44 94 TYR A C 1
ATOM 761 O O . TYR A 1 94 ? 9.506 1.712 0.852 1.00 90.44 94 TYR A O 1
ATOM 769 N N . ALA A 1 95 ? 10.789 0.037 0.080 1.00 87.75 95 ALA A N 1
ATOM 770 C CA . ALA A 1 95 ? 11.613 0.810 -0.830 1.00 87.75 95 ALA A CA 1
ATOM 771 C C . ALA A 1 95 ? 11.829 -0.020 -2.096 1.00 87.75 95 ALA A C 1
ATOM 773 O O . ALA A 1 95 ? 12.481 -1.061 -2.041 1.00 87.75 95 ALA A O 1
ATOM 774 N N . GLY A 1 96 ? 11.272 0.428 -3.217 1.00 87.62 96 GLY A N 1
ATOM 775 C CA . GLY A 1 96 ? 11.457 -0.190 -4.528 1.00 87.62 96 GLY A CA 1
ATOM 776 C C . GLY A 1 96 ? 12.122 0.788 -5.483 1.00 87.62 96 GLY A C 1
ATOM 777 O O . GLY A 1 96 ? 11.780 1.971 -5.481 1.00 87.62 96 GLY A O 1
ATOM 778 N N . ARG A 1 97 ? 13.076 0.314 -6.285 1.00 85.88 97 ARG A N 1
ATOM 779 C CA . ARG A 1 97 ? 13.802 1.142 -7.258 1.00 85.88 97 ARG A CA 1
ATOM 780 C C . ARG A 1 97 ? 13.629 0.636 -8.677 1.00 85.88 97 ARG A C 1
ATOM 782 O O . ARG A 1 97 ? 13.449 -0.562 -8.888 1.00 85.88 97 ARG A O 1
ATOM 789 N N . MET A 1 98 ? 13.736 1.551 -9.641 1.00 83.81 98 MET A N 1
ATOM 790 C CA . MET A 1 98 ? 13.648 1.245 -11.073 1.00 83.81 98 MET A CA 1
ATOM 791 C C . MET A 1 98 ? 12.371 0.469 -11.442 1.00 83.81 98 MET A C 1
ATOM 793 O O . MET A 1 98 ? 12.386 -0.432 -12.279 1.00 83.81 98 MET A O 1
ATOM 797 N N . ILE A 1 99 ? 11.244 0.832 -10.828 1.00 84.62 99 ILE A N 1
ATOM 798 C CA . ILE A 1 99 ? 9.936 0.241 -11.114 1.00 84.62 99 ILE A CA 1
ATOM 799 C C . ILE A 1 99 ? 9.462 0.766 -12.471 1.00 84.62 99 ILE A C 1
ATOM 801 O O . ILE A 1 99 ? 9.349 1.979 -12.648 1.00 84.62 99 ILE A O 1
ATOM 805 N N . HIS A 1 100 ? 9.202 -0.125 -13.431 1.00 86.44 100 HIS A N 1
ATOM 806 C CA . HIS A 1 100 ? 8.688 0.252 -14.752 1.00 86.44 100 HIS A CA 1
ATOM 807 C C . HIS A 1 100 ? 7.304 0.915 -14.636 1.00 86.44 100 HIS A C 1
ATOM 809 O O . HIS A 1 100 ? 6.517 0.555 -13.761 1.00 86.44 100 HIS A O 1
ATOM 815 N N . ASP A 1 101 ? 6.993 1.872 -15.508 1.00 85.62 101 ASP A N 1
ATOM 816 C CA . ASP A 1 101 ? 5.744 2.644 -15.471 1.00 85.62 101 ASP A CA 1
ATOM 817 C C . ASP A 1 101 ? 4.487 1.785 -15.604 1.00 85.62 101 ASP A C 1
ATOM 819 O O . ASP A 1 101 ? 3.562 1.977 -14.817 1.00 85.62 101 ASP A O 1
ATOM 823 N N . ASP A 1 102 ? 4.485 0.807 -16.510 1.00 85.25 102 ASP A N 1
ATOM 824 C CA . ASP A 1 102 ? 3.383 -0.158 -16.641 1.00 85.25 102 ASP A CA 1
ATOM 825 C C . ASP A 1 102 ? 3.054 -0.823 -15.293 1.00 85.25 102 ASP A C 1
ATOM 827 O O . ASP A 1 102 ? 1.900 -0.884 -14.878 1.00 85.25 102 ASP A O 1
ATOM 831 N N . PHE A 1 103 ? 4.086 -1.240 -14.554 1.00 84.69 103 PHE A N 1
ATOM 832 C CA . PHE A 1 103 ? 3.926 -1.901 -13.261 1.00 84.69 103 PHE A CA 1
ATOM 833 C C . PHE A 1 103 ? 3.534 -0.914 -12.152 1.00 84.69 103 PHE A C 1
ATOM 835 O O . PHE A 1 103 ? 2.677 -1.208 -11.315 1.00 84.69 103 PHE A O 1
ATOM 842 N N . PHE A 1 104 ? 4.126 0.283 -12.166 1.00 85.94 104 PHE A N 1
ATOM 843 C CA . PHE A 1 104 ? 3.852 1.327 -11.184 1.00 85.94 104 PHE A CA 1
ATOM 844 C C . PHE A 1 104 ? 2.397 1.804 -11.248 1.00 85.94 104 PHE A C 1
ATOM 846 O O . PHE A 1 104 ? 1.730 1.885 -10.217 1.00 85.94 104 PHE A O 1
ATOM 853 N N . TYR A 1 105 ? 1.891 2.118 -12.444 1.00 85.06 105 TYR A N 1
ATOM 854 C CA . TYR A 1 105 ? 0.529 2.625 -12.613 1.00 85.06 105 TYR A CA 1
ATOM 855 C C . TYR A 1 105 ? -0.536 1.548 -12.406 1.00 85.06 105 TYR A C 1
ATOM 857 O O . TYR A 1 105 ? -1.623 1.874 -11.933 1.00 85.06 105 TYR A O 1
ATOM 865 N N . GLN A 1 106 ? -0.231 0.287 -12.718 1.00 84.62 106 GLN A N 1
ATOM 866 C CA . GLN A 1 106 ? -1.172 -0.819 -12.557 1.00 84.62 106 GLN A CA 1
ATOM 867 C C . GLN A 1 106 ? -1.286 -1.305 -11.104 1.00 84.62 106 GLN A C 1
ATOM 869 O O . GLN A 1 106 ? -2.387 -1.632 -10.668 1.00 84.62 106 GLN A O 1
ATOM 874 N N . HIS A 1 107 ? -0.185 -1.333 -10.344 1.00 86.06 107 HIS A N 1
ATOM 875 C CA . HIS A 1 107 ? -0.169 -1.933 -9.002 1.00 86.06 107 HIS A CA 1
ATOM 876 C C . HIS A 1 107 ? 0.170 -0.926 -7.899 1.00 86.06 107 HIS A C 1
ATOM 878 O O . HIS A 1 107 ? -0.613 -0.722 -6.970 1.00 86.06 107 HIS A O 1
ATOM 884 N N . HIS A 1 108 ? 1.319 -0.254 -7.985 1.00 87.44 108 HIS A N 1
ATOM 885 C CA . HIS A 1 108 ? 1.804 0.581 -6.882 1.00 87.44 108 HIS A CA 1
ATOM 886 C C . HIS A 1 108 ? 0.962 1.829 -6.642 1.00 87.44 108 HIS A C 1
ATOM 888 O O . HIS A 1 108 ? 0.675 2.153 -5.492 1.00 87.44 108 HIS A O 1
ATOM 894 N N . LEU A 1 109 ? 0.567 2.544 -7.695 1.00 85.31 109 LEU A N 1
ATOM 895 C CA . LEU A 1 109 ? -0.191 3.782 -7.544 1.00 85.31 109 LEU A CA 1
ATOM 896 C C . LEU A 1 109 ? -1.604 3.533 -6.978 1.00 85.31 109 LEU A C 1
ATOM 898 O O . LEU A 1 109 ? -1.946 4.197 -5.997 1.00 85.31 109 LEU A O 1
ATOM 902 N N . PRO A 1 110 ? -2.405 2.574 -7.489 1.00 84.94 110 PRO A N 1
ATOM 903 C CA . PRO A 1 110 ? -3.681 2.212 -6.868 1.00 84.94 110 PRO A CA 1
ATOM 904 C C . PRO A 1 110 ? -3.517 1.762 -5.415 1.00 84.94 110 PRO A C 1
ATOM 906 O O . PRO A 1 110 ? -4.287 2.180 -4.549 1.00 84.94 110 PRO A O 1
ATOM 909 N N . PHE A 1 111 ? -2.470 0.982 -5.123 1.00 86.75 111 PHE A N 1
ATOM 910 C CA . PHE A 1 111 ? -2.169 0.560 -3.760 1.00 86.75 111 PHE A CA 1
ATOM 911 C C . PHE A 1 111 ? -1.866 1.736 -2.832 1.00 86.75 111 PHE A C 1
ATOM 913 O O . PHE A 1 111 ? -2.343 1.737 -1.707 1.00 86.75 111 PHE A O 1
ATOM 920 N N . LEU A 1 112 ? -1.121 2.753 -3.277 1.00 85.19 112 LEU A N 1
ATOM 921 C CA . LEU A 1 112 ? -0.848 3.944 -2.464 1.00 85.19 112 LEU A CA 1
ATOM 922 C C . LEU A 1 112 ? -2.128 4.684 -2.073 1.00 85.19 112 LEU A C 1
ATOM 924 O O . LEU A 1 112 ? -2.275 5.083 -0.919 1.00 85.19 112 LEU A O 1
ATOM 928 N N . TYR A 1 113 ? -3.048 4.860 -3.023 1.00 80.00 113 TYR A N 1
ATOM 929 C CA . TYR A 1 113 ? -4.332 5.509 -2.762 1.00 80.00 113 TYR A CA 1
ATOM 930 C C . TYR A 1 113 ? -5.207 4.691 -1.815 1.00 80.00 113 TYR A C 1
ATOM 932 O O . TYR A 1 113 ? -5.796 5.251 -0.891 1.00 80.00 113 TYR A O 1
ATOM 940 N N . TRP A 1 114 ? -5.254 3.373 -2.007 1.00 84.19 114 TRP A N 1
ATOM 941 C CA . TRP A 1 114 ? -5.961 2.480 -1.098 1.00 84.19 114 TRP A CA 1
ATOM 942 C C . TRP A 1 114 ? -5.323 2.467 0.300 1.00 84.19 114 TRP A C 1
ATOM 944 O O . TRP A 1 114 ? -6.019 2.665 1.292 1.00 84.19 114 TRP A O 1
ATOM 954 N N . LEU A 1 115 ? -4.001 2.323 0.402 1.00 84.81 115 LEU A N 1
ATOM 955 C CA . LEU A 1 115 ? -3.271 2.287 1.671 1.00 84.81 115 LEU A CA 1
ATOM 956 C C . LEU A 1 115 ? -3.471 3.580 2.462 1.00 84.81 115 LEU A C 1
ATOM 958 O O . LEU A 1 115 ? -3.629 3.548 3.682 1.00 84.81 115 LEU A O 1
ATOM 962 N N . ALA A 1 116 ? -3.515 4.721 1.773 1.00 80.31 116 ALA A N 1
ATOM 963 C CA . ALA A 1 116 ? -3.812 5.996 2.402 1.00 80.31 116 ALA A CA 1
ATOM 964 C C . ALA A 1 116 ? -5.185 6.012 3.084 1.00 80.31 116 ALA A C 1
ATOM 966 O O . ALA A 1 116 ? -5.330 6.670 4.098 1.00 80.31 116 ALA A O 1
ATOM 967 N N . SER A 1 117 ? -6.170 5.266 2.585 1.00 77.62 117 SER A N 1
ATOM 968 C CA . SER A 1 117 ? -7.522 5.243 3.157 1.00 77.62 117 SER A CA 1
ATOM 969 C C . SER A 1 117 ? -7.657 4.452 4.457 1.00 77.62 117 SER A C 1
ATOM 971 O O . SER A 1 117 ? -8.583 4.691 5.227 1.00 77.62 117 SER A O 1
ATOM 973 N N . VAL A 1 118 ? -6.728 3.527 4.708 1.00 78.19 118 VAL A N 1
ATOM 974 C CA . VAL A 1 118 ? -6.735 2.623 5.872 1.00 78.19 118 VAL A CA 1
ATOM 975 C C . VAL A 1 118 ? -5.583 2.891 6.846 1.00 78.19 118 VAL A C 1
ATOM 977 O O . VAL A 1 118 ? -5.392 2.138 7.804 1.00 78.19 118 VAL A O 1
ATOM 980 N N . SER A 1 119 ? -4.802 3.946 6.599 1.00 76.12 119 SER A N 1
ATOM 981 C CA . SER A 1 119 ? -3.651 4.333 7.413 1.00 76.12 119 SER A CA 1
ATOM 982 C C . SER A 1 119 ? -3.894 5.610 8.212 1.00 76.12 119 SER A C 1
ATOM 984 O O . SER A 1 119 ? -4.683 6.480 7.840 1.00 76.12 119 SER A O 1
ATOM 986 N N . HIS A 1 120 ? -3.181 5.712 9.333 1.00 67.25 120 HIS A N 1
ATOM 987 C CA . HIS A 1 120 ? -3.180 6.883 10.204 1.00 67.25 120 HIS A CA 1
ATOM 988 C C . HIS A 1 120 ? -1.745 7.385 10.348 1.00 67.25 120 HIS A C 1
ATOM 990 O O . HIS A 1 120 ? -0.830 6.581 10.539 1.00 67.25 120 HIS A O 1
ATOM 996 N N . ASP A 1 121 ? -1.551 8.699 10.232 1.00 65.44 121 ASP A N 1
ATOM 997 C CA . ASP A 1 121 ? -0.260 9.392 10.347 1.00 65.44 121 ASP A CA 1
ATOM 998 C C . ASP A 1 121 ? 0.884 8.699 9.587 1.00 65.44 121 ASP A C 1
ATOM 1000 O O . ASP A 1 121 ? 1.913 8.320 10.150 1.00 65.44 121 ASP A O 1
ATOM 1004 N N . SER A 1 122 ? 0.689 8.493 8.284 1.00 64.50 122 SER A N 1
ATOM 1005 C CA . SER A 1 122 ? 1.619 7.751 7.425 1.00 64.50 122 SER A CA 1
ATOM 1006 C C . SER A 1 122 ? 2.352 8.646 6.427 1.00 64.50 122 SER A C 1
ATOM 1008 O O . SER A 1 122 ? 1.835 9.662 5.967 1.00 64.50 122 SER A O 1
ATOM 1010 N N . HIS A 1 123 ? 3.580 8.257 6.076 1.00 64.31 123 HIS A N 1
ATOM 1011 C CA . HIS A 1 123 ? 4.416 8.968 5.109 1.00 64.31 123 HIS A CA 1
ATOM 1012 C C . HIS A 1 123 ? 4.591 8.106 3.861 1.00 64.31 123 HIS A C 1
ATOM 1014 O O . HIS A 1 123 ? 5.314 7.104 3.859 1.00 64.31 123 HIS A O 1
ATOM 1020 N N . LEU A 1 124 ? 3.937 8.515 2.780 1.00 75.31 124 LEU A N 1
ATOM 1021 C CA . LEU A 1 124 ? 3.961 7.815 1.501 1.00 75.31 124 LEU A CA 1
ATOM 1022 C C . LEU A 1 124 ? 4.615 8.724 0.463 1.00 75.31 124 LEU A C 1
ATOM 1024 O O . LEU A 1 124 ? 4.223 9.878 0.324 1.00 75.31 124 LEU A O 1
ATOM 1028 N N . GLY A 1 125 ? 5.599 8.254 -0.296 1.00 66.88 125 GLY A N 1
ATOM 1029 C CA . GLY A 1 125 ? 6.229 9.107 -1.301 1.00 66.88 125 GLY A CA 1
ATOM 1030 C C . GLY A 1 125 ? 6.834 8.335 -2.455 1.00 66.88 125 GLY A C 1
ATOM 1031 O O . GLY A 1 125 ? 7.444 7.289 -2.267 1.00 66.88 125 GLY A O 1
ATOM 1032 N N . TYR A 1 126 ? 6.705 8.872 -3.662 1.00 72.31 126 TYR A N 1
ATOM 1033 C CA . TYR A 1 126 ? 7.367 8.319 -4.836 1.00 72.31 126 TYR A CA 1
ATOM 1034 C C . TYR A 1 126 ? 8.139 9.386 -5.600 1.00 72.31 126 TYR A C 1
ATOM 1036 O O . TYR A 1 126 ? 7.807 10.575 -5.621 1.00 72.31 126 TYR A O 1
ATOM 1044 N N . TYR A 1 127 ? 9.191 8.929 -6.254 1.00 73.56 127 TYR A N 1
ATOM 1045 C CA . TYR A 1 127 ? 10.074 9.700 -7.094 1.00 73.56 127 TYR A CA 1
ATOM 1046 C C . TYR A 1 127 ? 10.008 9.154 -8.516 1.00 73.56 127 TYR A C 1
ATOM 1048 O O . TYR A 1 127 ? 10.205 7.968 -8.765 1.00 73.56 127 TYR A O 1
ATOM 1056 N N . LYS A 1 128 ? 9.720 10.033 -9.470 1.00 77.50 128 LYS A N 1
ATOM 1057 C CA . LYS A 1 128 ? 9.763 9.714 -10.893 1.00 77.50 128 LYS A CA 1
ATOM 1058 C C . LYS A 1 128 ? 11.182 9.933 -11.405 1.00 77.50 128 LYS A C 1
ATOM 1060 O O . LYS A 1 128 ? 11.673 11.063 -11.362 1.00 77.50 128 LYS A O 1
ATOM 1065 N N . VAL A 1 129 ? 11.790 8.875 -11.936 1.00 65.31 129 VAL A N 1
ATOM 1066 C CA . VAL A 1 129 ? 13.105 8.897 -12.581 1.00 65.31 129 VAL A CA 1
ATOM 1067 C C . VAL A 1 129 ? 12.896 8.974 -14.096 1.00 65.31 129 VAL A C 1
ATOM 1069 O O . VAL A 1 129 ? 12.498 8.003 -14.745 1.00 65.31 129 VAL A O 1
ATOM 1072 N N . SER A 1 130 ? 13.154 10.143 -14.681 1.00 59.81 130 SER A N 1
ATOM 1073 C CA . SER A 1 130 ? 13.228 10.296 -16.137 1.00 59.81 130 SER A CA 1
ATOM 1074 C C . SER A 1 130 ? 14.647 9.961 -16.601 1.00 59.81 130 SER A C 1
ATOM 1076 O O . SER A 1 130 ? 15.613 10.488 -16.044 1.00 59.81 130 SER A O 1
ATOM 1078 N N . GLN A 1 131 ? 14.793 9.100 -17.615 1.00 57.31 131 GLN A N 1
ATOM 1079 C CA . GLN A 1 131 ? 16.110 8.768 -18.183 1.00 57.31 131 GLN A CA 1
ATOM 1080 C C . GLN A 1 131 ? 16.806 10.000 -18.786 1.00 57.31 131 GLN A C 1
ATOM 1082 O O . GLN A 1 131 ? 18.034 10.074 -18.788 1.00 57.31 131 GLN A O 1
ATOM 1087 N N . ASP A 1 132 ? 16.028 11.015 -19.162 1.00 56.28 132 ASP A N 1
ATOM 1088 C CA . ASP A 1 132 ? 16.511 12.173 -19.913 1.00 56.28 132 ASP A CA 1
ATOM 1089 C C . ASP A 1 132 ? 16.872 13.373 -19.013 1.00 56.28 132 ASP A C 1
ATOM 1091 O O . ASP A 1 132 ? 17.168 14.454 -19.512 1.00 56.28 132 ASP A O 1
ATOM 1095 N N . ARG A 1 133 ? 16.867 13.208 -17.676 1.00 52.00 133 ARG A N 1
ATOM 1096 C CA . ARG A 1 133 ? 17.106 14.245 -16.632 1.00 52.00 133 ARG A CA 1
ATOM 1097 C C . ARG A 1 133 ? 16.178 15.471 -16.660 1.00 52.00 133 ARG A C 1
ATOM 1099 O O . ARG A 1 133 ? 16.069 16.154 -15.643 1.00 52.00 133 ARG A O 1
ATOM 1106 N N . GLU A 1 134 ? 15.462 15.722 -17.745 1.00 49.97 134 GLU A N 1
ATOM 1107 C CA . GLU A 1 134 ? 14.359 16.672 -17.826 1.00 49.97 134 GLU A CA 1
ATOM 1108 C C . GLU A 1 134 ? 13.089 15.994 -17.281 1.00 49.97 134 GLU A C 1
ATOM 1110 O O . GLU A 1 134 ? 12.568 15.037 -17.852 1.00 49.97 134 GLU A O 1
ATOM 1115 N N . GLY A 1 135 ? 12.601 16.437 -16.119 1.00 57.06 135 GLY A N 1
ATOM 1116 C CA . GLY A 1 135 ? 11.305 15.987 -15.587 1.00 57.06 135 GLY A CA 1
ATOM 1117 C C . GLY A 1 135 ? 11.340 14.976 -14.437 1.00 57.06 135 GLY A C 1
ATOM 1118 O O . GLY A 1 135 ? 10.327 14.316 -14.180 1.00 57.06 135 GLY A O 1
ATOM 1119 N N . ASN A 1 136 ? 12.456 14.872 -13.710 1.00 64.25 136 ASN A N 1
ATOM 1120 C CA . ASN A 1 136 ? 12.444 14.240 -12.390 1.00 64.25 136 ASN A CA 1
ATOM 1121 C C . ASN A 1 136 ? 11.458 14.989 -11.482 1.00 64.25 136 ASN A C 1
ATOM 1123 O O . ASN A 1 136 ? 11.540 16.208 -11.339 1.00 64.25 136 ASN A O 1
ATOM 1127 N N . SER A 1 137 ? 10.509 14.269 -10.886 1.00 68.06 137 SER A N 1
ATOM 1128 C CA . SER A 1 137 ? 9.521 14.863 -9.980 1.00 68.06 137 SER A CA 1
ATOM 1129 C C . SER A 1 137 ? 9.373 14.010 -8.734 1.00 68.06 137 SER A C 1
ATOM 1131 O O . SER A 1 137 ? 9.387 12.783 -8.797 1.00 68.06 137 SER A O 1
ATOM 1133 N N . PHE A 1 138 ? 9.254 14.680 -7.596 1.00 69.50 138 PHE A N 1
ATOM 1134 C CA . PHE A 1 138 ? 9.058 14.057 -6.300 1.00 69.50 138 PHE A CA 1
ATOM 1135 C C . PHE A 1 138 ? 7.637 14.346 -5.827 1.00 69.50 138 PHE A C 1
ATOM 1137 O O . PHE A 1 138 ? 7.198 15.496 -5.849 1.00 69.50 138 PHE A O 1
ATOM 1144 N N . HIS A 1 139 ? 6.924 13.304 -5.411 1.00 73.81 139 HIS A N 1
ATOM 1145 C CA . HIS A 1 139 ? 5.575 13.404 -4.868 1.00 73.81 139 HIS A CA 1
ATOM 1146 C C . HIS A 1 139 ? 5.593 12.801 -3.471 1.00 73.81 139 HIS A C 1
ATOM 1148 O O . HIS A 1 139 ? 5.796 11.600 -3.314 1.00 73.81 139 HIS A O 1
ATOM 1154 N N . LEU A 1 140 ? 5.403 13.651 -2.463 1.00 72.44 140 LEU A N 1
ATOM 1155 C CA . LEU A 1 140 ? 5.271 13.242 -1.071 1.00 72.44 140 LEU A CA 1
ATOM 1156 C C . LEU A 1 140 ? 3.846 13.488 -0.604 1.00 72.44 140 LEU A C 1
ATOM 1158 O O . LEU A 1 140 ? 3.301 14.587 -0.745 1.00 72.44 140 LEU A O 1
ATOM 1162 N N . PHE A 1 141 ? 3.280 12.447 -0.027 1.00 71.44 141 PHE A N 1
ATOM 1163 C CA . PHE A 1 141 ? 1.970 12.419 0.574 1.00 71.44 141 PHE A CA 1
ATOM 1164 C C . PHE A 1 141 ? 2.148 12.196 2.069 1.00 71.44 141 PHE A C 1
ATOM 1166 O O . PHE A 1 141 ? 2.808 11.248 2.505 1.00 71.44 141 PHE A O 1
ATOM 1173 N N . VAL A 1 142 ? 1.556 13.085 2.852 1.00 71.12 142 VAL A N 1
ATOM 1174 C CA . VAL A 1 142 ? 1.280 12.804 4.257 1.00 71.12 142 VAL A CA 1
ATOM 1175 C C . VAL A 1 142 ? -0.141 12.301 4.315 1.00 71.12 142 VAL A C 1
ATOM 1177 O O . VAL A 1 142 ? -1.028 12.872 3.685 1.00 71.12 142 VAL A O 1
ATOM 1180 N N . VAL A 1 143 ? -0.339 11.200 5.018 1.00 67.88 143 VAL A N 1
ATOM 1181 C CA . VAL A 1 143 ? -1.665 10.666 5.268 1.00 67.88 143 VAL A CA 1
ATOM 1182 C C . VAL A 1 143 ? -2.021 10.953 6.709 1.00 67.88 143 VAL A C 1
ATOM 1184 O O . VAL A 1 143 ? -1.401 10.394 7.609 1.00 67.88 143 VAL A O 1
ATOM 1187 N N . THR A 1 144 ? -3.035 11.787 6.901 1.00 65.31 144 THR A N 1
ATOM 1188 C CA . THR A 1 144 ? -3.615 12.094 8.210 1.00 65.31 144 THR A CA 1
ATOM 1189 C C . THR A 1 144 ? -5.061 11.612 8.178 1.00 65.31 144 THR A C 1
ATOM 1191 O O . THR A 1 144 ? -5.824 12.026 7.304 1.00 65.31 144 THR A O 1
ATOM 1194 N N . ASP A 1 145 ? -5.429 10.694 9.074 1.00 66.12 145 ASP A N 1
ATOM 1195 C CA . ASP A 1 145 ? -6.782 10.119 9.180 1.00 66.12 145 ASP A CA 1
ATOM 1196 C C . ASP A 1 145 ? -7.420 9.694 7.844 1.00 66.12 145 ASP A C 1
ATOM 1198 O O . ASP A 1 145 ? -8.497 10.162 7.462 1.00 66.12 145 ASP A O 1
ATOM 1202 N N . GLY A 1 146 ? -6.751 8.817 7.094 1.00 62.47 146 GLY A N 1
ATOM 1203 C CA . GLY A 1 146 ? -7.312 8.286 5.850 1.00 62.47 146 GLY A CA 1
ATOM 1204 C C . GLY A 1 146 ? -7.229 9.231 4.639 1.00 62.47 146 GLY A C 1
ATOM 1205 O O . GLY A 1 146 ? -7.685 8.880 3.547 1.00 62.47 146 GLY A O 1
ATOM 1206 N N . LYS A 1 147 ? -6.699 10.453 4.802 1.00 64.62 147 LYS A N 1
ATOM 1207 C CA . LYS A 1 147 ? -6.683 11.489 3.757 1.00 64.62 147 LYS A CA 1
ATOM 1208 C C . LYS A 1 147 ? -5.275 11.815 3.303 1.00 64.62 147 LYS A C 1
ATOM 1210 O O . LYS A 1 147 ? -4.398 12.107 4.106 1.00 64.62 147 LYS A O 1
ATOM 1215 N N . ILE A 1 148 ? -5.093 11.834 1.985 1.00 69.69 148 ILE A N 1
ATOM 1216 C CA . ILE A 1 148 ? -3.846 12.256 1.355 1.00 69.69 148 ILE A CA 1
ATOM 1217 C C . ILE A 1 148 ? -3.760 13.780 1.357 1.00 69.69 148 ILE A C 1
ATOM 1219 O O . ILE A 1 148 ? -4.479 14.464 0.627 1.00 69.69 148 ILE A O 1
ATOM 1223 N N . GLU A 1 149 ? -2.801 14.303 2.103 1.00 72.44 149 GLU A N 1
ATOM 1224 C CA . GLU A 1 149 ? -2.365 15.685 2.038 1.00 72.44 149 GLU A CA 1
ATOM 1225 C C . GLU A 1 149 ? -1.080 15.758 1.212 1.00 72.44 149 GLU A C 1
ATOM 1227 O O . GLU A 1 149 ? -0.047 15.159 1.527 1.00 72.44 149 GLU A O 1
ATOM 1232 N N . LYS A 1 150 ? -1.137 16.483 0.093 1.00 63.88 150 LYS A N 1
ATOM 1233 C CA . LYS A 1 150 ? 0.046 16.696 -0.741 1.00 63.88 150 LYS A CA 1
ATOM 1234 C C . LYS A 1 150 ? 0.932 17.726 -0.047 1.00 63.88 150 LYS A C 1
ATOM 1236 O O . LYS A 1 150 ? 0.522 18.881 0.083 1.00 63.88 150 LYS A O 1
ATOM 1241 N N . ILE A 1 151 ? 2.152 17.348 0.342 1.00 57.25 151 ILE A N 1
ATOM 1242 C CA . ILE A 1 151 ? 3.120 18.344 0.809 1.00 57.25 151 ILE A CA 1
ATOM 1243 C C . ILE A 1 151 ? 3.519 19.177 -0.409 1.00 57.25 151 ILE A C 1
ATOM 1245 O O . ILE A 1 151 ? 4.269 18.723 -1.275 1.00 57.25 151 ILE A O 1
ATOM 1249 N N . LYS A 1 152 ? 3.012 20.410 -0.486 1.00 49.91 152 LYS A N 1
ATOM 1250 C CA . LYS A 1 152 ? 3.574 21.419 -1.383 1.00 49.91 152 LYS A CA 1
ATOM 1251 C C . LYS A 1 152 ? 4.914 21.856 -0.790 1.00 49.91 152 LYS A C 1
ATOM 1253 O O . LYS A 1 152 ? 4.940 22.415 0.303 1.00 49.91 152 LYS A O 1
ATOM 1258 N N . ARG A 1 153 ? 6.005 21.560 -1.494 1.00 47.66 153 ARG A N 1
ATOM 1259 C CA . ARG A 1 153 ? 7.286 22.250 -1.322 1.00 47.66 153 ARG A CA 1
ATOM 1260 C C . ARG A 1 153 ? 7.435 23.285 -2.419 1.00 47.66 153 ARG A C 1
ATOM 1262 O O . ARG A 1 153 ? 7.026 22.965 -3.558 1.00 47.66 153 ARG A O 1
#

Foldseek 3Di:
DFKKWKWKFKFWLPQDPLVLLLLVCLADPVDDRDPQRQLQQPVHRVDRCVVLPVVHSPQYDDDVWPKDWDKDKDWDQDDPPPDRDTIIMIIITMITTGHDPVRCVSHVVVVVLSSLQRTAQIKTKMWDDDPVPPDTDIWIFTRHNRDTDTPDD

pLDDT: mean 73.66, std 11.46, range [47.66, 90.44]